Protein AF-A0AAD6ZVF8-F1 (afdb_monomer)

Radius of gyration: 18.44 Å; Cα contacts (8 Å, |Δi|>4): 63; chains: 1; bounding box: 55×33×30 Å

Structure (mmCIF, N/CA/C/O backbone):
data_AF-A0AAD6ZVF8-F1
#
_entry.id   AF-A0AAD6ZVF8-F1
#
loop_
_atom_site.group_PDB
_atom_site.id
_atom_site.type_symbol
_atom_site.label_atom_id
_atom_site.label_alt_id
_atom_site.label_comp_id
_atom_site.label_asym_id
_atom_site.label_entity_id
_atom_site.label_seq_id
_atom_site.pdbx_PDB_ins_code
_atom_site.Cartn_x
_atom_site.Cartn_y
_atom_site.Cartn_z
_atom_site.occupancy
_atom_site.B_iso_or_equiv
_atom_site.auth_seq_id
_atom_site.auth_comp_id
_atom_site.auth_asym_id
_atom_site.auth_atom_id
_atom_site.pdbx_PDB_model_num
ATOM 1 N N . MET A 1 1 ? -15.846 -15.152 -3.046 1.00 50.34 1 MET A N 1
ATOM 2 C CA . MET A 1 1 ? -15.977 -14.520 -1.714 1.00 50.34 1 MET A CA 1
ATOM 3 C C . MET A 1 1 ? -14.839 -13.534 -1.506 1.00 50.34 1 MET A C 1
ATOM 5 O O . MET A 1 1 ? -13.689 -13.941 -1.643 1.00 50.34 1 MET A O 1
ATOM 9 N N . THR A 1 2 ? -15.149 -12.273 -1.212 1.00 68.12 2 THR A N 1
ATOM 10 C CA . THR A 1 2 ? -14.182 -11.185 -0.982 1.00 68.12 2 THR A CA 1
ATOM 11 C C . THR A 1 2 ? -13.579 -11.254 0.429 1.00 68.12 2 THR A C 1
ATOM 13 O O . THR A 1 2 ? -14.125 -11.912 1.317 1.00 68.12 2 THR A O 1
ATOM 16 N N . THR A 1 3 ? -12.453 -10.573 0.667 1.00 67.88 3 THR A N 1
ATOM 17 C CA . THR A 1 3 ? -11.800 -10.510 1.993 1.00 67.88 3 THR A CA 1
ATOM 18 C C . THR A 1 3 ? -12.736 -9.974 3.081 1.00 67.88 3 THR A C 1
ATOM 20 O O . THR A 1 3 ? -12.711 -10.484 4.200 1.00 67.88 3 THR A O 1
ATOM 23 N N . ALA A 1 4 ? -13.605 -9.015 2.733 1.00 69.75 4 ALA A N 1
ATOM 24 C CA . ALA A 1 4 ? -14.625 -8.460 3.625 1.00 69.75 4 ALA A CA 1
ATOM 25 C C . ALA A 1 4 ? -15.651 -9.517 4.063 1.00 69.75 4 ALA A C 1
ATOM 27 O O . ALA A 1 4 ? -15.984 -9.611 5.238 1.00 69.75 4 ALA A O 1
ATOM 28 N N . GLN A 1 5 ? -16.110 -10.358 3.129 1.00 70.38 5 GLN A N 1
ATOM 29 C CA . GLN A 1 5 ? -17.087 -11.415 3.415 1.00 70.38 5 GLN A CA 1
ATOM 30 C C . GLN A 1 5 ? -16.518 -12.503 4.333 1.00 70.38 5 GLN A C 1
ATOM 32 O O . GLN A 1 5 ? -17.244 -13.067 5.143 1.00 70.38 5 GLN A O 1
ATOM 37 N N . LYS A 1 6 ? -15.219 -12.797 4.216 1.00 81.75 6 LYS A N 1
ATOM 38 C CA . LYS A 1 6 ? -14.547 -13.802 5.053 1.00 81.75 6 LYS A CA 1
ATOM 39 C C . LYS A 1 6 ? -14.200 -13.289 6.452 1.00 81.75 6 LYS A C 1
ATOM 41 O O . LYS A 1 6 ? -14.044 -14.096 7.358 1.00 81.75 6 LYS A O 1
ATOM 46 N N . ASN A 1 7 ? -14.066 -11.974 6.620 1.00 79.81 7 ASN A N 1
ATOM 47 C CA . ASN A 1 7 ? -13.617 -11.354 7.864 1.00 79.81 7 ASN A CA 1
ATOM 48 C C . ASN A 1 7 ? -14.502 -10.147 8.207 1.00 79.81 7 ASN A C 1
ATOM 50 O O . ASN A 1 7 ? -14.061 -9.006 8.061 1.00 79.81 7 ASN A O 1
ATOM 54 N N . PRO A 1 8 ? -15.738 -10.372 8.683 1.00 79.69 8 PRO A N 1
ATOM 55 C CA . PRO A 1 8 ? -16.694 -9.291 8.932 1.00 79.69 8 PRO A CA 1
ATOM 56 C C . PRO A 1 8 ? -16.251 -8.316 10.036 1.00 79.69 8 PRO A C 1
ATOM 58 O O . PRO A 1 8 ? -16.748 -7.197 10.100 1.00 79.69 8 PRO A O 1
ATOM 61 N N . ALA A 1 9 ? -15.302 -8.713 10.892 1.00 84.25 9 ALA A N 1
ATOM 62 C CA . ALA A 1 9 ? -14.716 -7.847 11.916 1.00 84.25 9 ALA A CA 1
ATOM 63 C C . ALA A 1 9 ? -13.705 -6.825 11.354 1.00 84.25 9 ALA A C 1
ATOM 65 O O . ALA A 1 9 ? -13.364 -5.861 12.039 1.00 84.25 9 ALA A O 1
ATOM 66 N N . LEU A 1 10 ? -13.203 -7.022 10.128 1.00 82.00 10 LEU A N 1
ATOM 67 C CA . LEU A 1 10 ? -12.267 -6.091 9.508 1.00 82.00 10 LEU A CA 1
ATOM 68 C C . LEU A 1 10 ? -13.019 -4.935 8.856 1.00 82.00 10 LEU A C 1
ATOM 70 O O . LEU A 1 10 ? -13.819 -5.117 7.939 1.00 82.00 10 LEU A O 1
ATOM 74 N N . ARG A 1 11 ? -12.682 -3.713 9.268 1.00 84.94 11 ARG A N 1
ATOM 75 C CA . ARG A 1 11 ? -13.068 -2.509 8.537 1.00 84.94 11 ARG A CA 1
ATOM 76 C C . ARG A 1 11 ? -12.125 -2.328 7.351 1.00 84.94 11 ARG A C 1
ATOM 78 O O . ARG A 1 11 ? -10.969 -1.957 7.532 1.00 84.94 11 ARG A O 1
ATOM 85 N N . ILE A 1 12 ? -12.632 -2.570 6.147 1.00 83.75 12 ILE A N 1
ATOM 86 C CA . ILE A 1 12 ? -11.875 -2.420 4.900 1.00 83.75 12 ILE A CA 1
ATOM 87 C C . ILE A 1 12 ? -12.277 -1.112 4.221 1.00 83.75 12 ILE A C 1
ATOM 89 O O . ILE A 1 12 ? -13.461 -0.798 4.118 1.00 83.75 12 ILE A O 1
ATOM 93 N N . ILE A 1 13 ? -11.282 -0.357 3.759 1.00 84.00 13 ILE A N 1
ATOM 94 C CA . ILE A 1 13 ? -11.469 0.847 2.950 1.00 84.00 13 ILE A CA 1
ATOM 95 C C . ILE A 1 13 ? -10.793 0.581 1.608 1.00 84.00 13 ILE A C 1
ATOM 97 O O . ILE A 1 13 ? -9.578 0.397 1.568 1.00 84.00 13 ILE A O 1
ATOM 101 N N . ASN A 1 14 ? -11.580 0.534 0.532 1.00 83.81 14 ASN A N 1
ATOM 102 C CA . ASN A 1 14 ? -11.042 0.480 -0.822 1.00 83.81 14 ASN A CA 1
ATOM 103 C C . ASN A 1 14 ? -10.790 1.916 -1.306 1.00 83.81 14 ASN A C 1
ATOM 105 O O . ASN A 1 14 ? -11.738 2.695 -1.398 1.00 83.81 14 ASN A O 1
ATOM 109 N N . GLN A 1 15 ? -9.526 2.277 -1.542 1.00 81.38 15 GLN A N 1
ATOM 110 C CA . GLN A 1 15 ? -9.145 3.580 -2.088 1.00 81.38 15 GLN A CA 1
ATOM 111 C C . GLN A 1 15 ? -8.801 3.413 -3.568 1.00 81.38 15 GLN A C 1
ATOM 113 O O . GLN A 1 15 ? -7.714 2.941 -3.893 1.00 81.38 15 GLN A O 1
ATOM 118 N N . ASP A 1 16 ? -9.715 3.828 -4.439 1.00 79.75 16 ASP A N 1
ATOM 119 C CA . ASP A 1 16 ? -9.547 3.792 -5.892 1.00 79.75 16 ASP A CA 1
ATOM 120 C C . ASP A 1 16 ? -10.070 5.096 -6.521 1.00 79.75 16 ASP A C 1
ATOM 122 O O . ASP A 1 16 ? -10.528 6.006 -5.822 1.00 79.75 16 ASP A O 1
ATOM 126 N N . LEU A 1 17 ? -9.972 5.208 -7.843 1.00 74.12 17 LEU A N 1
ATOM 127 C CA . LEU A 1 17 ? -10.597 6.274 -8.610 1.00 74.12 17 LEU A CA 1
ATOM 128 C C . LEU A 1 17 ? -12.119 6.189 -8.479 1.00 74.12 17 LEU A C 1
ATOM 130 O O . LEU A 1 17 ? -12.697 5.109 -8.495 1.00 74.12 17 LEU A O 1
ATOM 134 N N . GLU A 1 18 ? -12.773 7.345 -8.408 1.00 70.62 18 GLU A N 1
ATOM 135 C CA . GLU A 1 18 ? -14.213 7.452 -8.142 1.00 70.62 18 GLU A CA 1
ATOM 136 C C . GLU A 1 18 ? -15.077 6.595 -9.077 1.00 70.62 18 GLU A C 1
ATOM 138 O O . GLU A 1 18 ? -15.945 5.858 -8.622 1.00 70.62 18 GLU A O 1
ATOM 143 N N . HIS A 1 19 ? -14.776 6.603 -10.376 1.00 75.69 19 HIS A N 1
ATOM 144 C CA . HIS A 1 19 ? -15.516 5.822 -11.370 1.00 75.69 19 HIS A CA 1
ATOM 145 C C . HIS A 1 19 ? -15.292 4.299 -11.281 1.00 75.69 19 HIS A C 1
ATOM 147 O O . HIS A 1 19 ? -15.952 3.555 -11.998 1.00 75.69 19 HIS A O 1
ATOM 153 N N . GLN A 1 20 ? -14.358 3.828 -10.448 1.00 72.44 20 GLN A N 1
ATOM 154 C CA . GLN A 1 20 ? -14.078 2.404 -10.213 1.00 72.44 20 GLN A CA 1
ATOM 155 C C . GLN A 1 20 ? -14.804 1.860 -8.969 1.00 72.44 20 GLN A C 1
ATOM 157 O O . GLN A 1 20 ? -14.640 0.691 -8.620 1.00 72.44 20 GLN A O 1
ATOM 162 N N . VAL A 1 21 ? -15.606 2.686 -8.284 1.00 69.06 21 VAL A N 1
ATOM 163 C CA . VAL A 1 21 ? -16.304 2.311 -7.048 1.00 69.06 21 VAL A CA 1
ATOM 164 C C . VAL A 1 21 ? -17.825 2.397 -7.243 1.00 69.06 21 VAL A C 1
ATOM 166 O O . VAL A 1 21 ? -18.399 3.480 -7.182 1.00 69.06 21 VAL A O 1
ATOM 169 N N . GLU A 1 22 ? -18.500 1.258 -7.434 1.00 58.00 22 GLU A N 1
ATOM 170 C CA . GLU A 1 22 ? -19.975 1.175 -7.403 1.00 58.00 22 GLU A CA 1
ATOM 171 C C . GLU A 1 22 ? -20.504 1.127 -5.951 1.00 58.00 22 GLU A C 1
ATOM 173 O O . GLU A 1 22 ? -19.919 0.468 -5.089 1.00 58.00 22 GLU A O 1
ATOM 178 N N . ASP A 1 23 ? -21.607 1.839 -5.674 1.00 50.03 23 ASP A N 1
ATOM 179 C CA . ASP A 1 23 ? -22.293 1.923 -4.366 1.00 50.03 23 ASP A CA 1
ATOM 180 C C . ASP A 1 23 ? -21.406 2.344 -3.179 1.00 50.03 23 ASP A C 1
ATOM 182 O O . ASP A 1 23 ? -21.441 1.794 -2.070 1.00 50.03 23 ASP A O 1
ATOM 186 N N . ALA A 1 24 ? -20.613 3.389 -3.405 1.00 44.22 24 ALA A N 1
ATOM 187 C CA . ALA A 1 24 ? -19.704 3.974 -2.437 1.00 44.22 24 ALA A CA 1
ATOM 188 C C . ALA A 1 24 ? -20.415 4.483 -1.162 1.00 44.22 24 ALA A C 1
ATOM 190 O O . ALA A 1 24 ? -20.655 5.674 -0.978 1.00 44.22 24 ALA A O 1
ATOM 191 N N . LYS A 1 25 ? -20.530 3.626 -0.140 1.00 41.06 25 LYS A N 1
ATOM 192 C CA . LYS A 1 25 ? -20.374 4.056 1.268 1.00 41.06 25 LYS A CA 1
ATOM 193 C C . LYS A 1 25 ? -18.892 4.355 1.574 1.00 41.06 25 LYS A C 1
ATOM 195 O O . LYS A 1 25 ? -18.380 4.051 2.651 1.00 41.06 25 LYS A O 1
ATOM 200 N N . ILE A 1 26 ? -18.191 4.882 0.572 1.00 44.81 26 ILE 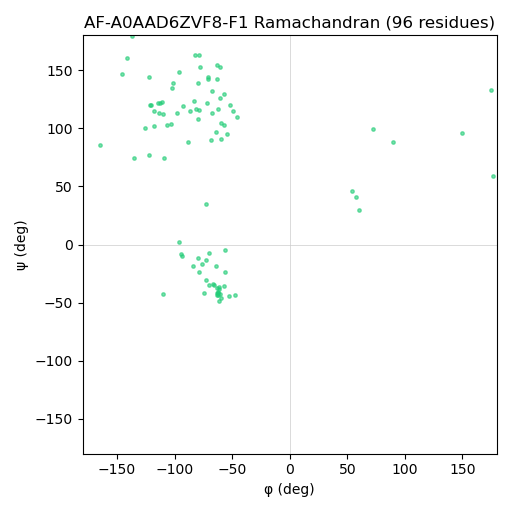A N 1
ATOM 201 C CA . ILE A 1 26 ? -16.754 5.084 0.469 1.00 44.81 26 ILE A CA 1
ATOM 202 C C . ILE A 1 26 ? -16.587 6.581 0.269 1.00 44.81 26 ILE A C 1
ATOM 204 O O . ILE A 1 26 ? -17.162 7.180 -0.630 1.00 44.81 26 ILE A O 1
ATOM 208 N N . MET A 1 27 ? -15.873 7.167 1.217 1.00 44.12 27 MET A N 1
ATOM 209 C CA . MET A 1 27 ? -15.606 8.589 1.351 1.00 44.12 27 MET A CA 1
ATOM 210 C C . MET A 1 27 ? -15.193 9.175 -0.006 1.00 44.12 27 MET A C 1
ATOM 212 O O . MET A 1 27 ? -14.111 8.863 -0.502 1.00 44.12 27 MET A O 1
ATOM 216 N N . THR A 1 28 ? -16.067 9.993 -0.593 1.00 37.44 28 THR A N 1
ATOM 217 C CA . THR A 1 28 ? -15.784 10.826 -1.760 1.00 37.44 28 THR A CA 1
ATOM 218 C C . THR A 1 28 ? -14.602 11.714 -1.407 1.00 37.44 28 THR A C 1
ATOM 220 O O . THR A 1 28 ? -14.717 12.670 -0.641 1.00 37.44 28 THR A O 1
ATOM 223 N N . LEU A 1 29 ? -13.430 11.353 -1.917 1.00 39.94 29 LEU A N 1
ATOM 224 C CA . LEU A 1 29 ? -12.284 12.240 -1.950 1.00 39.9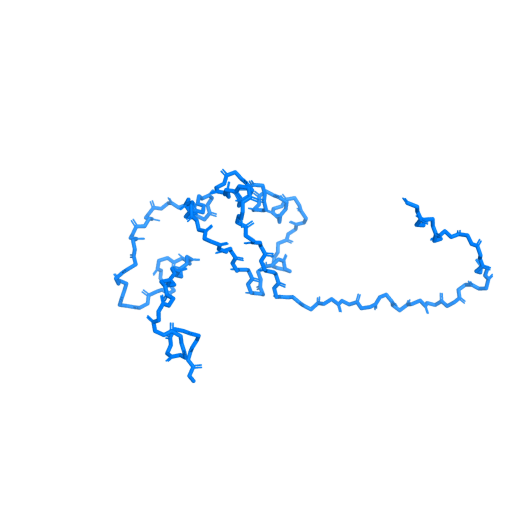4 29 LEU A CA 1
ATOM 225 C C . LEU A 1 29 ? -12.085 12.608 -3.414 1.00 39.94 29 LEU A C 1
ATOM 227 O O . LEU A 1 29 ? -11.180 12.106 -4.084 1.00 39.94 29 LEU A O 1
ATOM 231 N N . GLU A 1 30 ? -12.971 13.472 -3.917 1.00 40.06 30 GLU A N 1
ATOM 232 C CA . GLU A 1 30 ? -12.627 14.268 -5.084 1.00 40.06 30 GLU A CA 1
ATOM 233 C C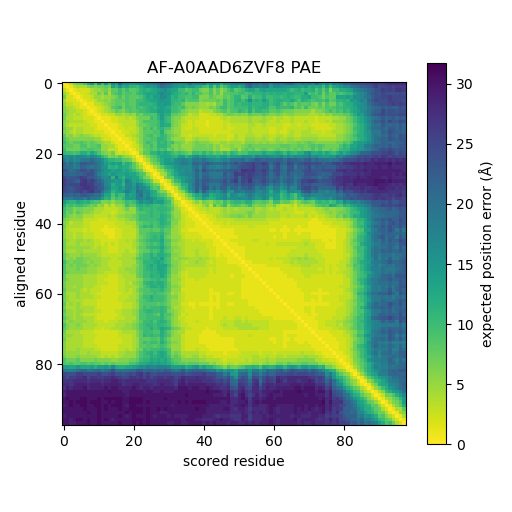 . GLU A 1 30 ? -11.256 14.883 -4.784 1.00 40.06 30 GLU A C 1
ATOM 235 O O . GLU A 1 30 ? -11.084 15.631 -3.822 1.00 40.06 30 GLU A O 1
ATOM 240 N N . GLN A 1 31 ? -10.264 14.479 -5.577 1.00 42.38 31 GLN A N 1
ATOM 241 C CA . GLN A 1 31 ? -8.842 14.758 -5.384 1.00 42.38 31 GLN A CA 1
ATOM 242 C C . GLN A 1 31 ? -8.188 13.989 -4.218 1.00 42.38 31 GLN A C 1
ATOM 244 O O . GLN A 1 31 ? -8.185 14.440 -3.075 1.00 42.38 31 GLN A O 1
ATOM 249 N N . LYS A 1 32 ? -7.489 12.888 -4.546 1.00 50.59 32 LYS A N 1
ATOM 250 C CA . LYS A 1 32 ? -6.075 12.600 -4.190 1.00 50.59 32 LYS A CA 1
ATOM 251 C C . LYS A 1 32 ? -5.825 11.092 -4.033 1.00 50.59 32 LYS A C 1
ATOM 253 O O . LYS A 1 32 ? -5.820 10.564 -2.927 1.00 50.59 32 LYS A O 1
ATOM 258 N N . PHE A 1 33 ? -5.341 10.456 -5.102 1.00 51.66 33 PHE A N 1
ATOM 259 C CA . PHE A 1 33 ? -4.476 9.261 -5.001 1.00 51.66 33 PHE A CA 1
ATOM 260 C C . PHE A 1 33 ? -3.204 9.529 -4.149 1.00 51.66 33 PHE A C 1
ATOM 262 O O . PHE A 1 33 ? -2.390 8.643 -3.914 1.00 51.66 33 PHE A O 1
ATOM 269 N N . SER A 1 34 ? -2.988 10.777 -3.704 1.00 53.47 34 SER A N 1
ATOM 270 C CA . SER A 1 34 ? -1.819 11.216 -2.947 1.00 53.47 34 SER A CA 1
ATOM 271 C C . SER A 1 34 ? -1.978 11.206 -1.427 1.00 53.47 34 SER A C 1
ATOM 273 O O . SER A 1 34 ? -0.973 11.413 -0.752 1.00 53.47 34 SER A O 1
ATOM 275 N N . LEU A 1 35 ? -3.169 10.969 -0.860 1.00 68.94 35 LEU A N 1
ATOM 276 C CA . LEU A 1 35 ? -3.336 10.943 0.599 1.00 68.94 35 LEU A CA 1
ATOM 277 C C . LEU A 1 35 ? -3.985 9.637 1.077 1.00 68.94 35 LEU A C 1
ATOM 279 O O . LEU A 1 35 ? -5.206 9.484 1.014 1.00 68.94 35 LEU A O 1
ATOM 283 N N . PRO A 1 36 ? -3.173 8.699 1.587 1.00 79.88 36 PRO A N 1
ATOM 284 C CA . PRO A 1 36 ? -3.674 7.475 2.189 1.00 79.88 36 PRO A CA 1
ATOM 285 C C . PRO A 1 36 ? -4.519 7.755 3.429 1.00 79.88 36 PRO A C 1
ATOM 287 O O . PRO A 1 36 ? -4.314 8.754 4.130 1.00 79.88 36 PRO A O 1
ATOM 290 N N . VAL A 1 37 ? -5.431 6.833 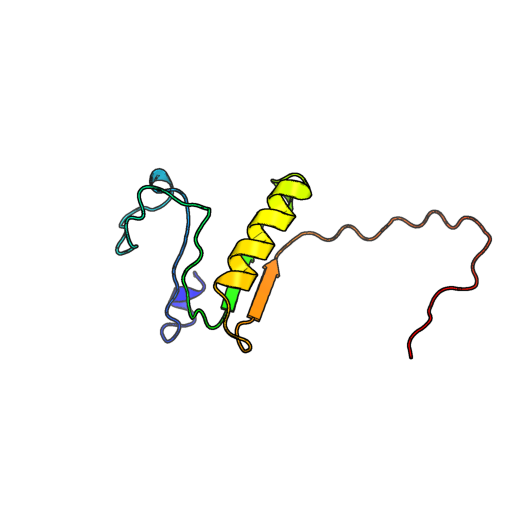3.744 1.00 83.94 37 VAL A N 1
ATOM 291 C CA . VAL A 1 37 ? -6.138 6.860 5.029 1.00 83.94 37 VAL A CA 1
ATOM 292 C C . VAL A 1 37 ? -5.128 6.825 6.179 1.00 83.94 37 VAL A C 1
ATOM 294 O O . VAL A 1 37 ? -4.246 5.972 6.235 1.00 83.94 37 VAL A O 1
ATOM 297 N N . LYS A 1 38 ? -5.267 7.757 7.122 1.00 85.75 38 LYS A N 1
ATOM 298 C CA . LYS A 1 38 ? -4.424 7.812 8.322 1.00 85.75 38 LYS A CA 1
ATOM 299 C C . LYS A 1 38 ? -4.866 6.774 9.351 1.00 85.75 38 LYS A C 1
ATOM 301 O O . LYS A 1 38 ? -6.049 6.453 9.437 1.00 85.75 38 LYS A O 1
ATOM 306 N N . ASN A 1 39 ? -3.930 6.330 10.190 1.00 86.31 39 ASN A N 1
ATOM 307 C CA . ASN A 1 39 ? -4.188 5.405 11.305 1.00 86.31 39 ASN A CA 1
ATOM 308 C C . ASN A 1 39 ? -4.769 4.044 10.869 1.00 86.31 39 ASN A C 1
ATOM 310 O O . ASN A 1 39 ? -5.530 3.422 11.609 1.00 86.31 39 ASN A O 1
ATOM 314 N N . ALA A 1 40 ? -4.429 3.582 9.664 1.00 89.88 40 ALA A N 1
ATOM 315 C CA . ALA A 1 40 ? -4.729 2.220 9.249 1.00 89.88 40 ALA A CA 1
ATOM 316 C C . ALA A 1 40 ? -3.838 1.227 10.013 1.00 89.88 40 ALA A C 1
ATOM 318 O O . ALA A 1 40 ? -2.653 1.484 10.233 1.0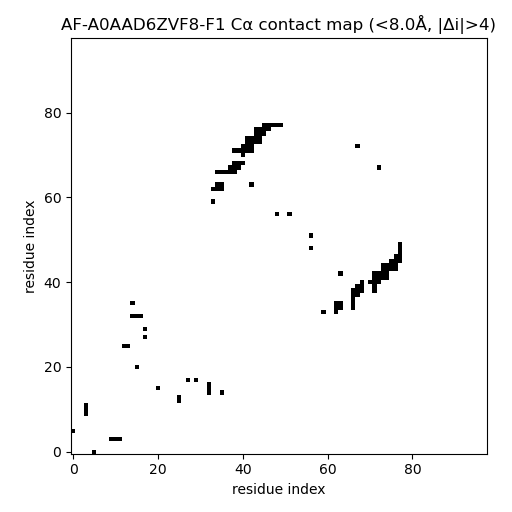0 89.88 40 ALA A O 1
ATOM 319 N N . THR A 1 41 ? -4.387 0.073 10.389 1.00 93.81 41 THR A N 1
ATOM 320 C CA . THR A 1 41 ? -3.597 -1.036 10.951 1.00 93.81 41 THR A CA 1
ATOM 321 C C . THR A 1 41 ? -2.707 -1.677 9.890 1.00 93.81 41 THR A C 1
ATOM 323 O O . THR A 1 41 ? -1.578 -2.067 10.180 1.00 93.81 41 THR A O 1
ATOM 326 N N . ALA A 1 42 ? -3.189 -1.733 8.649 1.00 93.38 42 ALA A N 1
ATOM 327 C CA . ALA A 1 42 ? -2.413 -2.173 7.505 1.00 93.38 42 ALA A CA 1
ATOM 328 C C . ALA A 1 42 ? -2.801 -1.415 6.230 1.00 93.38 42 ALA A C 1
ATOM 330 O O . ALA A 1 42 ? -3.970 -1.085 6.019 1.00 93.38 42 ALA A O 1
ATOM 331 N N . PHE A 1 43 ? -1.816 -1.203 5.362 1.00 93.94 43 PHE A N 1
ATOM 332 C CA . PHE A 1 43 ? -2.004 -0.833 3.965 1.00 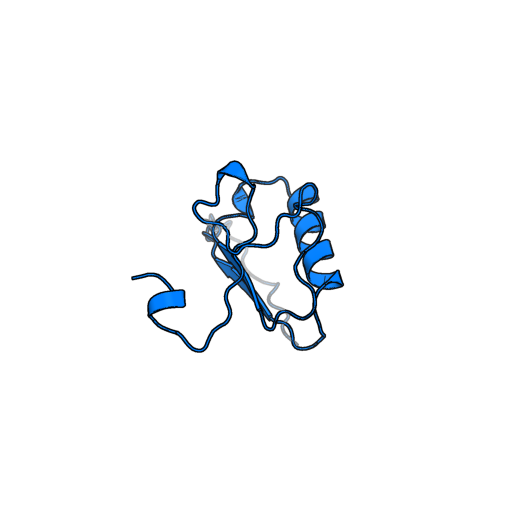93.94 43 PHE A CA 1
ATOM 333 C C . PHE A 1 43 ? -1.799 -2.061 3.081 1.00 93.94 43 PHE A C 1
ATOM 335 O O . PHE A 1 43 ? -0.866 -2.833 3.302 1.00 93.94 43 PHE A O 1
ATOM 342 N N . LEU A 1 44 ? -2.648 -2.223 2.066 1.00 92.44 44 LEU A N 1
ATOM 343 C CA . LEU A 1 44 ? -2.553 -3.299 1.086 1.00 92.44 44 LEU A CA 1
ATOM 344 C C . LEU A 1 44 ? -2.425 -2.703 -0.315 1.00 92.44 44 LEU A C 1
ATOM 346 O O . LEU A 1 44 ? -3.327 -2.005 -0.770 1.00 92.44 44 LEU A O 1
ATOM 350 N N . LEU A 1 45 ? -1.329 -3.013 -1.003 1.00 92.56 45 LEU A N 1
ATOM 351 C CA . LEU A 1 45 ? -1.144 -2.715 -2.420 1.00 92.56 45 LEU A CA 1
ATOM 352 C C . LEU A 1 45 ? -1.166 -4.029 -3.194 1.00 92.56 45 LEU A C 1
ATOM 354 O O . LEU A 1 45 ? -0.261 -4.846 -3.042 1.00 92.56 45 LEU A O 1
ATOM 358 N N . SER A 1 46 ? -2.197 -4.244 -4.008 1.00 92.31 46 SER A N 1
ATOM 359 C CA . SER A 1 46 ? -2.330 -5.454 -4.820 1.00 92.31 46 SER A CA 1
ATOM 360 C C . SER A 1 46 ? -2.215 -5.103 -6.292 1.00 92.31 46 SER A C 1
ATOM 362 O O . SER A 1 46 ? -3.115 -4.457 -6.817 1.00 92.31 46 SER A O 1
ATOM 364 N N . TYR A 1 47 ? -1.148 -5.560 -6.955 1.00 92.44 47 TYR A N 1
ATOM 365 C CA . TYR A 1 47 ? -0.938 -5.346 -8.392 1.00 92.44 47 TYR A CA 1
ATOM 366 C C . TYR A 1 47 ? -0.917 -3.857 -8.795 1.00 92.44 47 TYR A C 1
ATOM 368 O O . TYR A 1 47 ? -1.486 -3.467 -9.811 1.00 92.44 47 TYR A O 1
ATOM 376 N N . ILE A 1 48 ? -0.272 -3.019 -7.978 1.00 90.81 48 ILE A N 1
ATOM 377 C CA . ILE A 1 48 ? -0.199 -1.562 -8.173 1.00 90.81 48 ILE A CA 1
ATOM 378 C C . ILE A 1 48 ? 1.210 -1.125 -8.569 1.00 90.81 48 ILE A C 1
ATOM 380 O O . ILE A 1 48 ? 1.373 -0.273 -9.439 1.00 90.81 48 ILE A O 1
ATOM 384 N N . MET A 1 49 ? 2.239 -1.681 -7.931 1.00 90.56 49 MET A N 1
ATOM 385 C CA . MET A 1 49 ? 3.612 -1.179 -8.005 1.00 90.56 49 MET A CA 1
ATOM 386 C C . MET A 1 49 ? 4.205 -1.318 -9.406 1.00 90.56 49 MET A C 1
ATOM 388 O O . MET A 1 49 ? 4.942 -0.438 -9.839 1.00 90.56 49 MET A O 1
ATOM 392 N N . HIS A 1 50 ? 3.852 -2.382 -10.133 1.00 89.38 50 HIS A N 1
ATOM 393 C CA . HIS A 1 50 ? 4.364 -2.635 -11.482 1.00 89.38 50 HIS A CA 1
ATOM 394 C C . HIS A 1 50 ? 3.794 -1.698 -12.559 1.00 89.38 50 HIS A C 1
ATOM 396 O O . HIS A 1 50 ? 4.337 -1.647 -13.659 1.00 89.38 50 HIS A O 1
ATOM 402 N N . ASN A 1 51 ? 2.729 -0.945 -12.262 1.00 87.12 51 ASN A N 1
ATOM 403 C CA . ASN A 1 51 ? 2.128 -0.008 -13.218 1.00 87.12 51 ASN A CA 1
ATOM 404 C C . ASN A 1 51 ? 2.896 1.315 -13.313 1.00 87.12 51 ASN A C 1
ATOM 406 O O . ASN A 1 51 ? 2.632 2.123 -14.203 1.00 87.12 51 ASN A O 1
ATOM 410 N N . TRP A 1 52 ? 3.827 1.568 -12.388 1.00 88.50 52 TRP A N 1
ATOM 411 C CA . TRP A 1 52 ? 4.449 2.875 -12.220 1.00 88.50 52 TRP A CA 1
ATOM 412 C C . TRP A 1 52 ? 5.973 2.823 -12.355 1.00 88.50 52 TRP A C 1
ATOM 414 O O . TRP A 1 52 ? 6.610 1.899 -11.852 1.00 88.50 52 TRP A O 1
ATOM 424 N N . PRO A 1 53 ? 6.598 3.867 -12.931 1.00 91.69 53 PRO A N 1
ATOM 425 C CA . PRO A 1 53 ? 8.042 4.049 -12.848 1.00 91.69 53 PRO A CA 1
ATOM 426 C C . PRO A 1 53 ? 8.517 4.196 -11.396 1.00 91.69 53 PRO A C 1
ATOM 428 O O . PRO A 1 53 ? 7.804 4.759 -10.559 1.00 91.69 53 PRO A O 1
ATOM 431 N N . ASN A 1 54 ? 9.768 3.812 -11.124 1.00 91.31 54 ASN A N 1
ATOM 432 C CA . ASN A 1 54 ? 10.368 3.816 -9.780 1.00 91.31 54 ASN A CA 1
ATOM 433 C C . ASN A 1 54 ? 10.140 5.119 -8.996 1.00 91.31 54 ASN A C 1
ATOM 435 O O . ASN A 1 54 ? 9.787 5.075 -7.823 1.00 91.31 54 ASN A O 1
ATOM 439 N N . ALA A 1 55 ? 10.282 6.285 -9.635 1.00 90.81 55 ALA A N 1
ATOM 440 C CA . ALA A 1 55 ? 10.090 7.579 -8.972 1.00 90.81 55 ALA A CA 1
ATOM 441 C C . ALA A 1 55 ? 8.648 7.791 -8.468 1.00 90.81 55 ALA A C 1
ATOM 443 O O . ALA A 1 55 ? 8.424 8.341 -7.386 1.00 90.81 55 ALA A O 1
ATOM 444 N N . ARG A 1 56 ? 7.653 7.327 -9.232 1.00 87.50 56 ARG A N 1
ATOM 445 C CA . ARG A 1 56 ? 6.235 7.405 -8.857 1.00 87.50 56 ARG A CA 1
ATOM 446 C C . ARG A 1 56 ? 5.902 6.375 -7.781 1.00 87.50 56 ARG A C 1
ATOM 448 O O . ARG A 1 56 ? 5.242 6.726 -6.807 1.00 87.50 56 ARG A O 1
ATOM 455 N N . ALA A 1 57 ? 6.427 5.158 -7.910 1.00 90.12 57 ALA A N 1
ATOM 456 C CA . ALA A 1 57 ? 6.299 4.108 -6.904 1.00 90.12 57 ALA A CA 1
ATOM 457 C C . ALA A 1 57 ? 6.898 4.534 -5.548 1.00 90.12 57 ALA A C 1
ATOM 459 O O . ALA A 1 57 ? 6.242 4.418 -4.516 1.00 90.12 57 ALA A O 1
ATOM 460 N N . ALA A 1 58 ? 8.098 5.123 -5.545 1.00 92.31 58 ALA A N 1
ATOM 461 C CA . ALA A 1 58 ? 8.729 5.661 -4.340 1.00 92.31 58 ALA A CA 1
ATOM 462 C C . ALA A 1 58 ? 7.888 6.775 -3.697 1.00 92.31 58 ALA A C 1
ATOM 464 O O . ALA A 1 58 ? 7.693 6.786 -2.483 1.00 92.31 58 ALA A O 1
ATOM 465 N N . SER A 1 59 ? 7.330 7.675 -4.513 1.00 90.38 59 SER A N 1
ATOM 466 C CA . SER A 1 59 ? 6.449 8.747 -4.030 1.00 90.38 59 SER A CA 1
ATOM 467 C C . SER A 1 59 ? 5.175 8.197 -3.372 1.00 90.38 59 SER A C 1
ATOM 469 O O . SER A 1 59 ? 4.759 8.685 -2.323 1.00 90.38 59 SER A O 1
ATOM 471 N N . LEU A 1 60 ? 4.572 7.151 -3.951 1.00 89.88 60 LEU A N 1
ATOM 472 C CA . LEU A 1 60 ? 3.419 6.455 -3.372 1.00 89.88 60 LEU A CA 1
ATOM 473 C C . LEU A 1 60 ? 3.764 5.839 -2.008 1.00 89.88 60 LEU A C 1
ATOM 475 O O . LEU A 1 60 ? 3.052 6.064 -1.029 1.00 89.88 60 LEU A O 1
ATOM 479 N N . LEU A 1 61 ? 4.881 5.111 -1.926 1.00 93.00 61 LEU A N 1
ATOM 480 C CA . LEU A 1 61 ? 5.347 4.494 -0.681 1.00 93.00 61 LEU A CA 1
ATOM 481 C C . LEU A 1 61 ? 5.653 5.537 0.402 1.00 93.00 61 LEU A C 1
ATOM 483 O O . LEU A 1 61 ? 5.321 5.327 1.569 1.00 93.00 61 LEU A O 1
ATOM 487 N N . GLN A 1 62 ? 6.223 6.684 0.026 1.00 94.00 62 GLN A N 1
ATOM 488 C CA . GLN A 1 62 ? 6.488 7.779 0.956 1.00 94.00 62 GLN A CA 1
ATOM 489 C C . GLN A 1 62 ? 5.193 8.348 1.549 1.00 94.00 62 GLN A C 1
ATOM 491 O O . GLN A 1 62 ? 5.124 8.590 2.755 1.00 94.00 62 GLN A O 1
ATOM 496 N N . ASN A 1 63 ? 4.146 8.507 0.736 1.00 91.25 63 ASN A N 1
ATOM 497 C CA . ASN A 1 63 ? 2.844 8.963 1.223 1.00 91.25 63 ASN A CA 1
ATOM 498 C C . ASN A 1 63 ? 2.240 7.969 2.229 1.00 91.25 63 ASN A C 1
ATOM 500 O O . ASN A 1 63 ? 1.731 8.389 3.270 1.00 91.25 63 ASN A O 1
ATOM 504 N N . LEU A 1 64 ? 2.345 6.658 1.965 1.00 93.12 64 LEU A N 1
ATOM 505 C CA . LEU A 1 64 ? 1.905 5.607 2.897 1.00 93.12 64 LEU A CA 1
ATOM 506 C C . LEU A 1 64 ? 2.688 5.662 4.207 1.00 93.12 64 LEU A C 1
ATOM 508 O O . LEU A 1 64 ? 2.092 5.626 5.282 1.00 93.12 64 LEU A O 1
ATOM 512 N N . ARG A 1 65 ? 4.010 5.839 4.134 1.00 93.94 65 ARG A N 1
ATOM 513 C CA . ARG A 1 65 ? 4.869 5.968 5.316 1.00 93.94 65 ARG A CA 1
ATOM 514 C C . ARG A 1 65 ? 4.512 7.180 6.176 1.00 93.94 65 ARG A C 1
ATOM 516 O O . ARG A 1 65 ? 4.594 7.083 7.397 1.00 93.94 65 ARG A O 1
ATOM 523 N N . THR A 1 66 ? 4.114 8.291 5.559 1.00 93.19 66 THR A N 1
ATOM 524 C CA . THR A 1 66 ? 3.678 9.506 6.265 1.00 93.19 66 THR A CA 1
ATOM 525 C C . THR A 1 66 ? 2.296 9.346 6.911 1.00 93.19 66 THR A C 1
ATOM 527 O O . THR A 1 66 ? 2.030 9.960 7.942 1.00 93.19 66 THR A O 1
ATOM 530 N N . ALA A 1 67 ? 1.411 8.526 6.339 1.00 91.38 67 ALA A N 1
ATOM 531 C CA . ALA A 1 67 ? 0.091 8.233 6.907 1.00 91.38 67 ALA A CA 1
ATOM 532 C C . ALA A 1 67 ? 0.104 7.109 7.967 1.00 91.38 67 ALA A C 1
ATOM 534 O O . ALA A 1 67 ? -0.849 6.984 8.744 1.00 91.38 67 ALA A O 1
ATOM 535 N N . ALA A 1 68 ? 1.165 6.296 7.981 1.00 94.19 68 ALA A N 1
ATOM 536 C CA . ALA A 1 68 ? 1.365 5.158 8.870 1.00 94.19 68 ALA A CA 1
ATOM 537 C C . ALA A 1 68 ? 1.649 5.570 10.322 1.00 94.19 68 ALA A C 1
ATOM 539 O O . ALA A 1 68 ? 2.386 6.517 10.598 1.00 94.19 68 ALA A O 1
ATOM 540 N N . GLN A 1 69 ? 1.139 4.775 11.259 1.00 95.62 69 GLN A N 1
ATOM 541 C CA . GLN A 1 69 ? 1.639 4.725 12.630 1.00 95.62 69 GLN A CA 1
ATOM 542 C C . GLN A 1 69 ? 2.875 3.806 12.699 1.00 95.62 69 GLN A C 1
ATOM 544 O O . GLN A 1 69 ? 3.067 2.981 11.806 1.00 95.62 69 GLN A O 1
ATOM 549 N N . PRO A 1 70 ? 3.703 3.874 13.761 1.00 95.31 70 PRO A N 1
ATOM 550 C CA . PRO A 1 70 ? 4.841 2.960 13.933 1.00 95.31 70 PRO A CA 1
ATOM 551 C C . PRO A 1 70 ? 4.464 1.470 13.917 1.00 95.31 70 PRO A C 1
ATOM 553 O O . PRO A 1 70 ? 5.304 0.627 13.621 1.00 95.31 70 PRO A O 1
ATOM 556 N N . THR A 1 71 ? 3.209 1.153 14.237 1.00 96.81 71 THR A N 1
ATOM 557 C CA . THR A 1 71 ? 2.640 -0.200 14.254 1.00 96.81 71 THR A CA 1
ATOM 558 C C . THR A 1 71 ? 1.945 -0.591 12.949 1.00 96.81 71 THR A C 1
ATOM 560 O O . THR A 1 71 ? 1.572 -1.753 12.792 1.00 96.81 71 THR A O 1
ATOM 563 N N . THR A 1 72 ? 1.742 0.348 12.019 1.00 96.38 72 THR A N 1
ATOM 564 C CA . THR A 1 72 ? 1.075 0.075 10.743 1.00 96.38 72 THR A CA 1
ATOM 565 C C . THR A 1 72 ? 1.943 -0.834 9.879 1.00 96.38 72 THR A C 1
ATOM 567 O O . THR A 1 72 ? 3.126 -0.567 9.671 1.00 96.38 72 THR A O 1
ATOM 570 N N . GLN A 1 73 ? 1.338 -1.878 9.316 1.00 96.81 73 GLN A N 1
ATOM 571 C CA . GLN A 1 73 ? 2.008 -2.776 8.377 1.00 96.81 73 GLN A CA 1
ATOM 572 C C . GLN A 1 73 ? 1.729 -2.385 6.921 1.00 96.81 73 GLN A C 1
ATOM 574 O O . GLN A 1 73 ? 0.650 -1.897 6.590 1.00 96.81 73 GLN A O 1
ATOM 579 N N . LEU A 1 74 ? 2.692 -2.625 6.033 1.00 95.31 74 LEU A N 1
ATOM 580 C CA . LEU A 1 74 ? 2.511 -2.505 4.587 1.00 95.31 74 LEU A CA 1
ATOM 581 C C . LEU A 1 74 ? 2.616 -3.893 3.955 1.00 95.31 74 LEU A C 1
ATOM 583 O O . LEU A 1 74 ? 3.643 -4.555 4.083 1.00 95.31 74 LEU A O 1
ATOM 587 N N . VAL A 1 75 ? 1.564 -4.309 3.255 1.00 95.50 75 VAL A N 1
ATOM 588 C CA . VAL A 1 75 ? 1.504 -5.568 2.509 1.00 95.50 75 VAL A CA 1
ATOM 589 C C . VAL A 1 75 ? 1.487 -5.251 1.019 1.00 95.50 75 VAL A C 1
ATOM 591 O O . VAL A 1 75 ? 0.605 -4.538 0.538 1.00 95.50 75 VAL A O 1
ATOM 594 N N . ILE A 1 76 ? 2.460 -5.788 0.287 1.00 94.56 76 ILE A N 1
ATOM 595 C CA . ILE A 1 76 ? 2.577 -5.6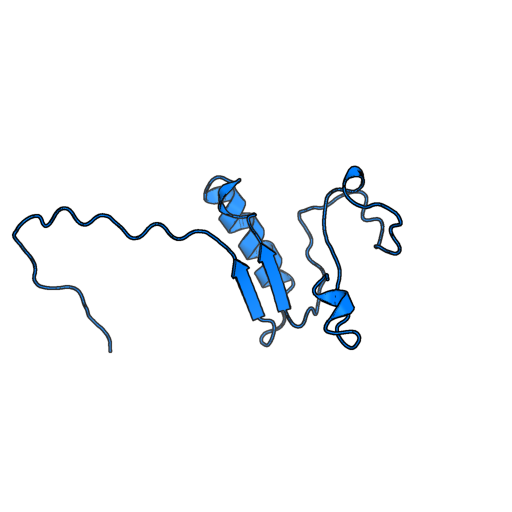38 -1.165 1.00 94.56 76 ILE A CA 1
ATOM 596 C C . ILE A 1 76 ? 2.374 -7.013 -1.800 1.00 94.56 76 ILE A C 1
ATOM 598 O O . ILE A 1 76 ? 3.107 -7.952 -1.494 1.00 94.56 76 ILE A O 1
ATOM 602 N N . ILE A 1 77 ? 1.379 -7.129 -2.677 1.00 94.69 77 ILE A N 1
ATOM 603 C CA . ILE A 1 77 ? 1.101 -8.333 -3.462 1.00 94.69 77 ILE A CA 1
ATOM 604 C C . ILE A 1 77 ? 1.519 -8.049 -4.901 1.00 94.69 77 ILE A C 1
ATOM 606 O O . ILE A 1 77 ? 0.821 -7.348 -5.635 1.00 94.69 77 ILE A O 1
ATOM 610 N N . GLU A 1 78 ? 2.670 -8.593 -5.286 1.00 91.88 78 GLU A N 1
ATOM 611 C CA . GLU A 1 78 ? 3.273 -8.405 -6.604 1.00 91.88 78 GLU A CA 1
ATOM 612 C C . GLU A 1 78 ? 3.922 -9.692 -7.111 1.00 91.88 78 GLU A C 1
ATOM 614 O O . GLU A 1 78 ? 4.255 -10.597 -6.341 1.00 91.88 78 GLU A O 1
ATOM 619 N N . LYS A 1 79 ? 4.143 -9.756 -8.427 1.00 89.94 79 LYS A N 1
ATOM 620 C CA . LYS A 1 79 ? 4.995 -10.788 -9.018 1.00 89.94 79 LYS A CA 1
ATOM 621 C C . LYS A 1 79 ? 6.453 -10.368 -8.883 1.00 89.94 79 LYS A C 1
ATOM 623 O O . LYS A 1 79 ? 6.873 -9.382 -9.480 1.00 89.94 79 LYS A O 1
ATOM 628 N N . ILE A 1 80 ? 7.225 -11.145 -8.135 1.00 87.56 80 ILE A N 1
ATOM 629 C CA . ILE A 1 80 ? 8.676 -10.986 -8.062 1.00 87.56 80 ILE A CA 1
ATOM 630 C C . ILE A 1 80 ? 9.284 -11.906 -9.115 1.00 87.56 80 ILE A C 1
ATOM 632 O O . ILE A 1 80 ? 9.091 -13.121 -9.073 1.00 87.56 80 ILE A O 1
ATOM 636 N N . LEU A 1 81 ? 10.003 -11.327 -10.073 1.00 84.56 81 LEU A N 1
ATOM 637 C CA . LEU A 1 81 ? 10.805 -12.107 -11.004 1.00 84.56 81 LEU A CA 1
ATOM 638 C C . LEU A 1 81 ? 12.092 -12.511 -10.285 1.00 84.56 81 LEU A C 1
ATOM 640 O O . LEU A 1 81 ? 12.891 -11.654 -9.911 1.00 84.56 81 LEU A O 1
ATOM 644 N N . SER A 1 82 ? 12.289 -13.812 -10.078 1.00 80.12 82 SER A N 1
ATOM 645 C CA . SER A 1 82 ? 13.596 -14.335 -9.689 1.00 80.12 82 SER A CA 1
ATOM 646 C C . SER A 1 82 ? 14.582 -13.988 -10.796 1.00 80.12 82 SER A C 1
ATOM 648 O O . SER A 1 82 ? 14.329 -14.313 -11.959 1.00 80.12 82 SER A O 1
ATOM 650 N N . VAL A 1 83 ? 15.687 -13.327 -10.452 1.00 72.38 83 VAL A N 1
ATOM 651 C CA . VAL A 1 83 ? 16.778 -13.093 -11.400 1.00 72.38 83 VAL A CA 1
ATOM 652 C C . VAL A 1 83 ? 17.149 -14.439 -12.018 1.00 72.38 83 VAL A C 1
ATOM 654 O O . VAL A 1 83 ? 17.513 -15.371 -11.301 1.00 72.38 83 VAL A O 1
ATOM 657 N N . ALA A 1 84 ? 17.031 -14.557 -13.342 1.00 61.41 84 ALA A N 1
ATOM 658 C CA . ALA A 1 84 ? 17.691 -15.627 -14.066 1.00 61.41 84 ALA A CA 1
ATOM 659 C C . ALA A 1 84 ? 19.184 -15.323 -13.970 1.00 61.41 84 ALA A C 1
ATOM 661 O O . ALA A 1 84 ? 19.725 -14.554 -14.762 1.00 61.41 84 ALA A O 1
ATOM 662 N N . ALA A 1 85 ? 19.831 -15.848 -12.932 1.00 54.69 85 ALA A N 1
ATOM 663 C CA . ALA A 1 85 ? 21.272 -15.904 -12.903 1.00 54.69 85 ALA A CA 1
ATOM 664 C C . ALA A 1 85 ? 21.677 -16.741 -14.118 1.00 54.69 85 ALA A C 1
ATOM 666 O O . ALA A 1 85 ? 21.515 -17.958 -14.128 1.00 54.69 85 ALA A O 1
ATOM 667 N N . THR A 1 86 ? 22.176 -16.103 -15.173 1.00 54.31 86 THR A N 1
ATOM 668 C CA . THR A 1 86 ? 23.225 -16.765 -15.936 1.00 54.31 86 THR A CA 1
ATOM 669 C C . THR A 1 86 ? 24.372 -16.916 -14.947 1.00 54.31 86 THR A C 1
ATOM 671 O O . THR A 1 86 ? 24.839 -15.882 -14.460 1.00 54.31 86 THR A O 1
ATOM 674 N N . PRO A 1 87 ? 24.804 -18.136 -14.587 1.00 46.59 87 PRO A N 1
ATOM 675 C CA . PRO A 1 87 ? 26.027 -18.274 -13.824 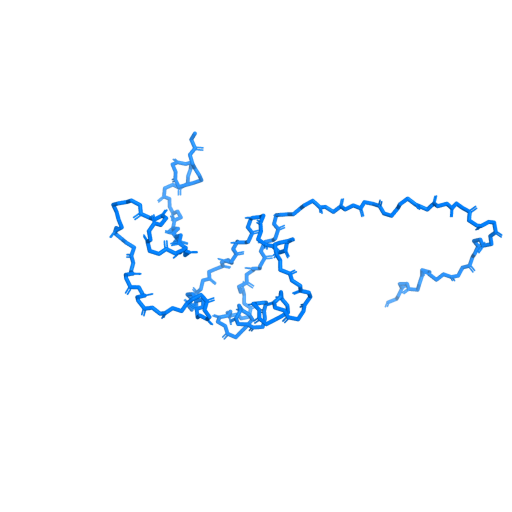1.00 46.59 87 PRO A CA 1
ATOM 676 C C . PRO A 1 87 ? 27.154 -17.759 -14.723 1.00 46.59 87 PRO A C 1
ATOM 678 O O . PRO A 1 87 ? 27.633 -18.466 -15.607 1.00 46.59 87 PRO A O 1
ATOM 681 N N . SER A 1 88 ? 27.552 -16.498 -14.555 1.00 53.16 88 SER A N 1
ATOM 682 C CA . SER A 1 88 ? 28.925 -16.135 -14.864 1.00 53.16 88 SER A CA 1
ATOM 683 C C . SER A 1 88 ? 29.744 -16.862 -13.814 1.00 53.16 88 SER A C 1
ATOM 685 O O . SER A 1 88 ? 29.575 -16.604 -12.622 1.00 53.16 88 SER A O 1
ATOM 687 N N . ALA A 1 89 ? 30.531 -17.838 -14.255 1.00 52.84 89 ALA A N 1
ATOM 688 C CA . ALA A 1 89 ? 31.502 -18.521 -13.424 1.00 52.84 89 ALA A CA 1
ATOM 689 C C . ALA A 1 89 ? 32.426 -17.468 -12.802 1.00 52.84 89 ALA A C 1
ATOM 691 O O . ALA A 1 89 ? 33.295 -16.972 -13.499 1.00 52.84 89 ALA A O 1
ATOM 692 N N . ASP A 1 90 ? 32.101 -17.050 -11.578 1.00 51.19 90 ASP A N 1
ATOM 693 C CA . ASP A 1 90 ? 32.930 -16.381 -10.569 1.00 51.19 90 ASP A CA 1
ATOM 694 C C . ASP A 1 90 ? 32.014 -16.041 -9.375 1.00 51.19 90 ASP A C 1
ATOM 696 O O . ASP A 1 90 ? 31.784 -14.893 -8.994 1.00 51.19 90 ASP A O 1
ATOM 700 N N . GLU A 1 91 ? 31.413 -17.085 -8.798 1.00 52.69 91 GLU A N 1
ATOM 701 C CA . GLU A 1 91 ? 30.834 -17.016 -7.460 1.00 52.69 91 GLU A CA 1
ATOM 702 C C . GLU A 1 91 ? 31.979 -16.960 -6.447 1.00 52.69 91 GLU A C 1
ATOM 704 O O . GLU A 1 91 ? 32.790 -17.880 -6.415 1.00 52.69 91 GLU A O 1
ATOM 709 N N . THR A 1 92 ? 32.053 -15.916 -5.620 1.00 46.78 92 THR A N 1
ATOM 710 C CA . THR A 1 92 ? 32.223 -15.974 -4.151 1.00 46.78 92 THR A CA 1
ATOM 711 C C . THR A 1 92 ? 32.380 -14.543 -3.635 1.00 46.78 92 THR A C 1
ATOM 713 O O . THR A 1 92 ? 33.220 -13.795 -4.123 1.00 46.78 92 THR A O 1
ATOM 716 N N . SER A 1 93 ? 31.653 -14.209 -2.565 1.00 45.59 93 SER A N 1
ATOM 717 C CA . SER A 1 93 ? 31.619 -12.916 -1.854 1.00 45.59 93 SER A CA 1
ATOM 718 C C . SER A 1 93 ? 30.573 -11.966 -2.420 1.00 45.59 93 SER A C 1
ATOM 720 O O . SER A 1 93 ? 30.904 -11.205 -3.308 1.00 45.59 93 SER A O 1
ATOM 722 N N . ILE A 1 94 ? 29.320 -12.023 -1.943 1.00 48.12 94 ILE A N 1
ATOM 723 C CA . ILE A 1 94 ? 28.768 -11.049 -0.975 1.00 48.12 94 ILE A CA 1
ATOM 724 C C . ILE A 1 94 ? 27.465 -11.628 -0.372 1.00 48.12 94 ILE A C 1
ATOM 726 O O . ILE A 1 94 ? 26.362 -11.361 -0.833 1.00 48.12 94 ILE A O 1
ATOM 730 N N . LEU A 1 95 ? 27.581 -12.436 0.685 1.00 38.62 95 LEU A N 1
ATOM 731 C CA . LEU A 1 95 ? 26.508 -12.615 1.673 1.00 38.62 95 LEU A CA 1
ATOM 732 C C . LEU A 1 95 ? 27.088 -12.226 3.033 1.00 38.62 95 LEU A C 1
ATOM 734 O O . LEU A 1 95 ? 27.495 -13.069 3.825 1.00 38.62 95 LEU A O 1
ATOM 738 N N . GLY A 1 96 ? 27.204 -10.917 3.257 1.00 33.78 96 GLY A N 1
ATOM 739 C CA . GLY A 1 96 ? 27.531 -10.347 4.559 1.00 33.78 96 GLY A CA 1
ATOM 740 C C . GLY A 1 96 ? 26.250 -10.115 5.350 1.00 33.78 96 GLY A C 1
ATOM 741 O O . GLY A 1 96 ? 25.668 -9.039 5.261 1.00 33.78 96 GLY A O 1
ATOM 742 N N . ILE A 1 97 ? 25.810 -11.136 6.086 1.00 33.12 97 ILE A N 1
ATOM 743 C CA . ILE A 1 97 ? 24.861 -10.998 7.195 1.00 33.12 97 ILE A CA 1
ATOM 744 C C . ILE A 1 97 ? 25.699 -10.972 8.478 1.00 33.12 97 ILE A C 1
ATOM 746 O O . ILE A 1 97 ? 26.308 -11.986 8.820 1.00 33.12 97 ILE A O 1
ATOM 750 N N . VAL A 1 98 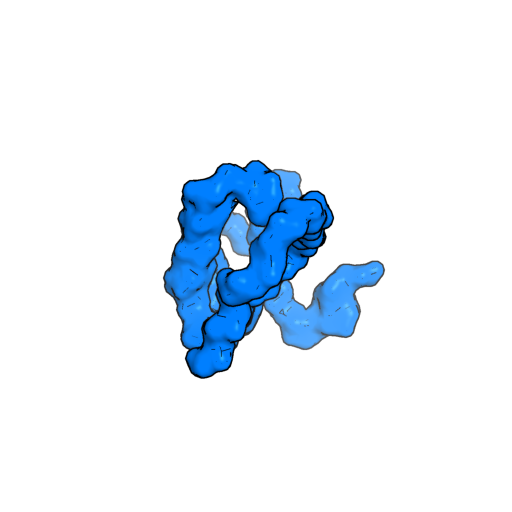? 25.715 -9.826 9.162 1.00 41.53 98 VAL A N 1
ATOM 751 C CA . VAL A 1 98 ? 25.878 -9.696 10.620 1.00 41.53 98 VAL A CA 1
ATOM 752 C C . VAL A 1 98 ? 24.846 -8.684 11.089 1.00 41.53 98 VAL A C 1
ATOM 754 O O . VAL A 1 98 ? 24.748 -7.624 10.430 1.00 41.53 98 VAL A O 1
#

InterPro domains:
  IPR001077 O-methyltransferase, C-terminal domain [PF00891] (6-86)
  IPR016461 O-methyltransferase-like [PS51683] (1-98)
  IPR029063 S-adenosyl-L-methionine-dependent methyltransferase superfamily [G3DSA:3.40.50.150] (1-96)
  IPR029063 S-adenosyl-L-methionine-dependent methyltransferase superfamily [SSF53335] (4-84)

Secondary structure (DSSP, 8-state):
--HHHH-TTS-------GGG-TT--S---SS-TT-PPTT-SEEEEES-GGGS-HHHHHHHHHHHHHH--TT-EEEEE-----------S---------

Nearest PDB structures (foldseek):
  8bij-assembly1_B  TM=9.478E-01  e=2.467E-01  Photorhabdus laumondii subsp. laumondii TTO1
  8bie-assembly1_B  TM=9.237E-01  e=2.829E-01  Photorhabdus laumondii subsp. laumondii TTO1
  8bii-assembly2_H  TM=7.323E-01  e=7.207E-02  Photorhabdus laumondii subsp. laumondii TTO1
  8bic-assembly1_A  TM=6.965E-01  e=3.472E-01  Photorhabdus laumondii subsp. laumondii TTO1
  5suq-assembly1_C  TM=6.653E-01  e=3.315E+00  Saccharomyces cerevisiae S288C

pLDDT: mean 74.83, std 19.71, range [33.12, 96.81]

Foldseek 3Di:
DDPCVVCVVDDDADDDPPVVDDPPPHDDPPDDPQADAAPDQEDEAAPDQVVDDPVVSVSSVVNVVVRDDPNYYYHYHDDDDDPPPPPPPDDDDDPDDD

Mean predicted aligned error: 11.56 Å

Organism: NCBI:txid1033008

Solvent-accessible surface area (backbone atoms only — not comparable to full-atom values): 6858 Å² total; per-residue (Å²): 135,54,75,56,76,78,36,76,88,56,89,80,82,86,89,74,59,71,95,78,53,84,88,61,94,51,84,85,59,87,82,53,103,71,64,58,73,64,73,41,68,58,48,80,42,71,74,52,64,87,81,43,59,68,74,57,40,50,51,52,52,50,34,46,60,72,28,42,45,98,80,35,44,80,47,76,49,71,91,77,79,76,79,80,72,72,81,67,93,74,86,80,89,86,84,87,85,129

Sequence (98 aa):
MTTAQKNPALRIINQDLEHQVEDAKIMTLEQKFSLPVKNATAFLLSYIMHNWPNARAASLLQNLRTAAQPTTQLVIIEKILSVAATPSADETSILGIV